Protein AF-A0A8R7P9P9-F1 (afdb_monomer_lite)

pLDDT: mean 84.46, std 11.77, range [51.5, 97.19]

InterPro domains:
  IPR021109 Aspartic peptidase domain superfamily [G3DSA:2.40.70.10] (14-114)
  IPR021109 Aspartic peptidase domain superfamily [SSF50630] (33-112)
  IPR032861 Xylanase inhibitor, N-terminal [PF14543] (38-113)
  IPR033121 Peptidase family A1 domain [PS51767] (38-114)
  IPR051708 Plant Aspartic Proteinase A1 [PTHR47967] (12-114)

Radius of gyration: 16.09 Å; chains: 1; bounding box: 34×37×38 Å

Organism: Triticum urartu (NCBI:txid4572)

Secondary structure (DSSP, 8-state):
-HHHHHHHHHHHGGGS-TTPPP----EEE---TT---EEEEEEESSSS-EEEEEE--TT-S-----EES-SS----SSPPEESTT-TT--PPBTTSHHHHTSSS-EEETTEEE-

Foldseek 3Di:
DVVLLVVLCVVCVVVPDPPDDDDDWDWDAPPDPPDRWIKTWDFDADDDTFIDIDTDDSPDDDDDFAEPPDDDDDDDPGDHHDQVPGPPDDFAFCVHPVLVVDPPWDADPRGIDD

Structure (mmCIF, N/CA/C/O backbone):
data_AF-A0A8R7P9P9-F1
#
_entry.id   AF-A0A8R7P9P9-F1
#
loop_
_atom_site.group_PDB
_atom_site.id
_atom_site.type_symbol
_atom_site.label_atom_id
_atom_site.label_alt_id
_atom_site.label_comp_id
_atom_site.label_asym_id
_atom_site.label_entity_id
_atom_site.label_seq_id
_atom_site.pdbx_PDB_ins_code
_atom_site.Cartn_x
_atom_site.Cartn_y
_atom_site.Cartn_z
_atom_site.occupancy
_atom_site.B_iso_or_equiv
_atom_site.auth_seq_id
_atom_site.auth_comp_id
_atom_site.auth_asym_id
_atom_site.auth_atom_id
_atom_site.pdbx_PDB_model_num
ATOM 1 N N . MET A 1 1 ? 14.346 1.783 -19.628 1.00 60.81 1 MET A N 1
ATOM 2 C CA . MET A 1 1 ? 13.112 2.281 -18.980 1.00 60.81 1 MET A CA 1
ATOM 3 C C . MET A 1 1 ? 11.925 2.232 -19.938 1.00 60.81 1 MET A C 1
ATOM 5 O O . MET A 1 1 ? 11.135 1.311 -19.809 1.00 60.81 1 MET A O 1
ATOM 9 N N . LEU A 1 2 ? 11.854 3.091 -20.966 1.00 71.12 2 LEU A N 1
ATOM 10 C CA . LEU A 1 2 ? 10.678 3.225 -21.849 1.00 71.12 2 LEU A CA 1
ATOM 11 C C . LEU A 1 2 ? 10.152 1.915 -22.474 1.00 71.12 2 LEU A C 1
ATOM 13 O O . LEU A 1 2 ? 8.950 1.671 -22.455 1.00 71.12 2 LEU A O 1
ATOM 17 N N . VAL A 1 3 ? 11.031 1.060 -23.008 1.00 70.56 3 VAL A N 1
ATOM 18 C CA . VAL A 1 3 ? 10.620 -0.211 -23.643 1.00 70.56 3 VAL A CA 1
ATOM 19 C C . VAL A 1 3 ? 9.987 -1.171 -22.628 1.00 70.56 3 VAL A C 1
ATOM 21 O O . VAL A 1 3 ? 8.942 -1.751 -22.909 1.00 70.56 3 VAL A O 1
ATOM 24 N N . ARG A 1 4 ? 10.567 -1.280 -21.423 1.00 69.56 4 ARG A N 1
ATOM 25 C CA . ARG A 1 4 ? 10.024 -2.112 -20.334 1.00 69.56 4 ARG A CA 1
ATOM 26 C C . ARG A 1 4 ? 8.682 -1.570 -19.843 1.00 69.56 4 ARG A C 1
ATOM 28 O O . ARG A 1 4 ? 7.747 -2.345 -19.690 1.00 69.56 4 ARG A O 1
ATOM 35 N N . SER A 1 5 ? 8.561 -0.250 -19.684 1.00 71.81 5 SER A N 1
ATOM 36 C CA . SER A 1 5 ? 7.302 0.398 -19.296 1.00 71.81 5 SER A CA 1
ATOM 37 C C . SER A 1 5 ? 6.195 0.173 -20.331 1.00 71.81 5 SER A C 1
ATOM 39 O O . SER A 1 5 ? 5.064 -0.115 -19.957 1.00 71.81 5 SER A O 1
ATOM 41 N N . ARG A 1 6 ? 6.515 0.238 -21.632 1.00 76.06 6 ARG A N 1
ATOM 42 C CA . ARG A 1 6 ? 5.555 -0.047 -22.713 1.00 76.06 6 ARG A CA 1
ATOM 43 C C . ARG A 1 6 ? 5.115 -1.508 -22.734 1.00 76.06 6 ARG A C 1
ATOM 45 O O . ARG A 1 6 ? 3.920 -1.761 -22.825 1.00 76.06 6 ARG A O 1
ATOM 52 N N . ALA A 1 7 ? 6.055 -2.447 -22.625 1.00 72.56 7 ALA A N 1
ATOM 53 C CA . ALA A 1 7 ? 5.738 -3.874 -22.576 1.00 72.56 7 ALA A CA 1
ATOM 54 C C . ALA A 1 7 ? 4.853 -4.211 -21.363 1.00 72.56 7 ALA A C 1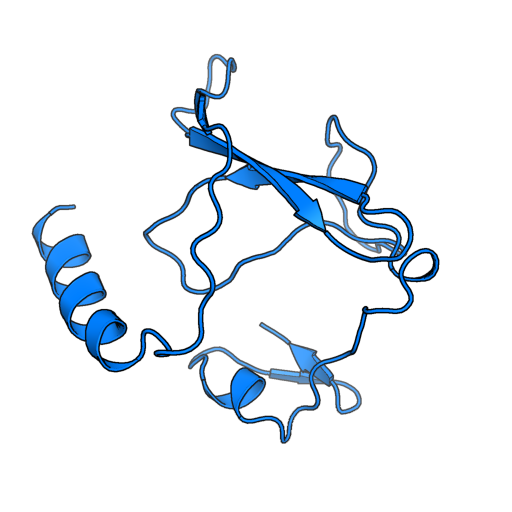
ATOM 56 O O . ALA A 1 7 ? 3.861 -4.921 -21.497 1.00 72.56 7 ALA A O 1
ATOM 57 N N . ARG A 1 8 ? 5.157 -3.627 -20.196 1.00 72.00 8 ARG A N 1
ATOM 58 C CA . ARG A 1 8 ? 4.357 -3.786 -18.977 1.00 72.00 8 ARG A CA 1
ATOM 59 C C . ARG A 1 8 ? 2.951 -3.205 -19.127 1.00 72.00 8 ARG A C 1
ATOM 61 O O . ARG A 1 8 ? 1.983 -3.886 -18.810 1.00 72.00 8 ARG A O 1
ATOM 68 N N . ALA A 1 9 ? 2.827 -1.986 -19.652 1.00 75.19 9 ALA A N 1
ATOM 69 C CA . ALA A 1 9 ? 1.527 -1.362 -19.893 1.00 75.19 9 ALA A CA 1
ATOM 70 C C . ALA A 1 9 ? 0.674 -2.186 -20.870 1.00 75.19 9 ALA A C 1
ATOM 72 O O . ALA A 1 9 ? -0.485 -2.458 -20.583 1.00 75.19 9 ALA A O 1
ATOM 73 N N . ALA A 1 10 ? 1.258 -2.656 -21.978 1.00 75.06 10 ALA A N 1
ATOM 74 C CA . ALA A 1 10 ? 0.559 -3.500 -22.946 1.00 75.06 10 ALA A CA 1
ATOM 75 C C . ALA A 1 10 ? 0.066 -4.822 -22.331 1.00 75.06 10 ALA A C 1
ATOM 77 O O . ALA A 1 10 ? -1.026 -5.272 -22.665 1.00 75.06 10 ALA A O 1
ATOM 78 N N . ASN A 1 11 ? 0.834 -5.407 -21.406 1.00 71.44 11 ASN A N 1
ATOM 79 C CA . ASN A 1 11 ? 0.435 -6.617 -20.690 1.00 71.44 11 ASN A CA 1
ATOM 80 C C . ASN A 1 11 ? -0.668 -6.369 -19.654 1.00 71.44 11 ASN A C 1
ATOM 82 O O . ASN A 1 11 ? -1.508 -7.240 -19.478 1.00 71.44 11 ASN A O 1
ATOM 86 N N . LEU A 1 12 ? -0.678 -5.219 -18.970 1.00 69.06 12 LEU A N 1
ATOM 87 C CA . LEU A 1 12 ? -1.623 -4.931 -17.881 1.00 69.06 12 LEU A CA 1
ATOM 88 C C . LEU A 1 12 ? -2.925 -4.263 -18.342 1.00 69.06 12 LEU A C 1
ATOM 90 O O . LEU A 1 12 ? -3.960 -4.459 -17.711 1.00 69.06 12 LEU A O 1
ATOM 94 N N . CYS A 1 13 ? -2.911 -3.496 -19.437 1.00 70.06 13 CYS A N 1
ATOM 95 C CA . CYS A 1 13 ? -4.102 -2.820 -19.966 1.00 70.06 13 CYS A CA 1
ATOM 96 C C . CYS A 1 13 ? -5.312 -3.753 -20.190 1.00 70.06 13 CYS A C 1
ATOM 98 O O . CYS A 1 13 ? -6.414 -3.348 -19.826 1.00 70.06 13 CYS A O 1
ATOM 100 N N . PRO A 1 14 ? -5.156 -4.987 -20.715 1.00 65.19 14 PRO A N 1
ATOM 101 C CA . PRO A 1 14 ? -6.272 -5.922 -20.877 1.00 65.19 14 PRO A CA 1
ATOM 102 C C . PRO A 1 14 ? -6.893 -6.399 -19.555 1.00 65.19 14 PRO A C 1
ATOM 104 O O . PRO A 1 14 ? -8.047 -6.816 -19.547 1.00 65.19 14 PRO A O 1
ATOM 107 N N . TYR A 1 15 ? -6.140 -6.342 -18.450 1.00 60.25 15 TYR A N 1
ATOM 108 C CA . TYR A 1 15 ? -6.562 -6.800 -1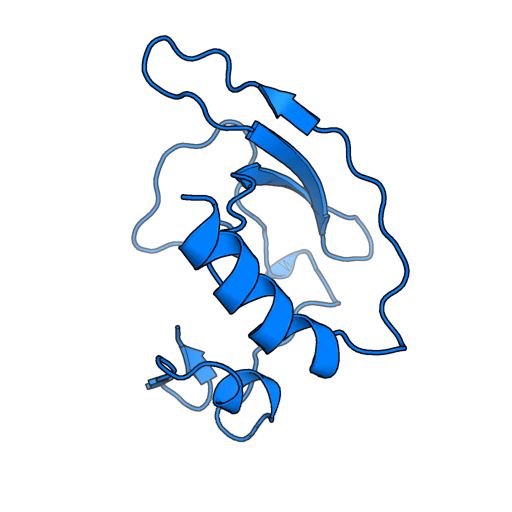7.119 1.00 60.25 15 TYR A CA 1
ATOM 109 C C . TYR A 1 15 ? -6.967 -5.653 -16.187 1.00 60.25 15 TYR A C 1
ATOM 111 O O . TYR A 1 15 ? -7.322 -5.892 -15.032 1.00 60.25 15 TYR A O 1
ATOM 119 N N . SER A 1 16 ? -6.932 -4.404 -16.663 1.00 61.78 16 SER A N 1
ATOM 120 C CA . SER A 1 16 ? -7.448 -3.265 -15.908 1.00 61.78 16 SER A CA 1
ATOM 121 C C . SER A 1 16 ? -8.962 -3.427 -15.762 1.00 61.78 16 SER A C 1
ATOM 123 O O . SER A 1 16 ? -9.717 -3.280 -16.722 1.00 61.78 16 SER A O 1
ATOM 125 N N . GLY A 1 17 ? -9.402 -3.824 -14.566 1.00 55.91 17 GLY A N 1
ATOM 126 C CA . GLY A 1 17 ? -10.801 -4.128 -14.293 1.00 55.91 17 GLY A CA 1
ATOM 127 C C . GLY A 1 17 ? -11.709 -2.939 -14.606 1.00 55.91 17 GLY A C 1
ATOM 128 O O . GLY A 1 17 ? -11.516 -1.840 -14.092 1.00 55.91 17 GLY A O 1
ATOM 129 N N . THR A 1 18 ? -12.761 -3.183 -15.387 1.00 51.50 18 THR A N 1
ATOM 130 C CA . THR A 1 18 ? -13.769 -2.194 -15.818 1.00 51.50 18 THR A CA 1
ATOM 131 C C . THR A 1 18 ? -14.601 -1.590 -14.675 1.00 51.50 18 THR A C 1
ATOM 133 O O . THR A 1 18 ? -15.471 -0.765 -14.928 1.00 51.50 18 THR A O 1
ATOM 136 N N . ASN A 1 19 ? -14.349 -1.999 -13.426 1.00 54.16 19 ASN A N 1
ATOM 137 C CA . ASN A 1 19 ? -15.079 -1.592 -12.222 1.00 54.16 19 ASN A CA 1
ATOM 138 C C . ASN A 1 19 ? -14.229 -0.769 -11.238 1.00 54.16 19 ASN A C 1
ATOM 140 O O . ASN A 1 19 ? -14.684 -0.488 -10.130 1.00 54.16 19 ASN A O 1
ATOM 144 N N . ALA A 1 20 ? -12.995 -0.397 -11.595 1.00 58.69 20 ALA A N 1
ATOM 145 C CA . ALA A 1 20 ? -12.190 0.467 -10.740 1.00 58.69 20 ALA A CA 1
ATOM 146 C C . ALA A 1 20 ? -12.774 1.888 -10.744 1.00 58.69 20 ALA A C 1
ATOM 148 O O . ALA A 1 20 ? -12.844 2.539 -11.788 1.00 58.69 20 ALA A O 1
ATOM 149 N N . HIS A 1 21 ? -13.193 2.380 -9.577 1.00 67.62 21 HIS A N 1
ATOM 150 C CA . HIS A 1 21 ? -13.524 3.792 -9.441 1.00 67.62 21 HIS A CA 1
ATOM 151 C C . HIS A 1 21 ? -12.213 4.591 -9.469 1.00 67.62 21 HIS A C 1
ATOM 153 O O . HIS A 1 21 ? -11.303 4.266 -8.700 1.00 67.62 21 HIS A O 1
ATOM 159 N N . PRO A 1 22 ? -12.067 5.593 -10.351 1.00 69.56 22 PRO A N 1
ATOM 160 C CA . PRO A 1 22 ? -10.861 6.404 -10.383 1.00 69.56 22 PRO A CA 1
ATOM 161 C C . PRO A 1 22 ? -10.694 7.119 -9.039 1.00 69.56 22 PRO A C 1
ATOM 163 O O . PRO A 1 22 ? -11.582 7.843 -8.591 1.00 69.56 22 PRO A O 1
ATOM 166 N N . THR A 1 23 ? -9.541 6.917 -8.407 1.00 74.88 23 THR A N 1
ATOM 167 C CA . THR A 1 23 ? -9.170 7.588 -7.159 1.00 74.88 23 THR A CA 1
ATOM 168 C C . THR A 1 23 ? -8.103 8.627 -7.462 1.00 74.88 23 THR A C 1
ATOM 170 O O . THR A 1 23 ? -7.058 8.304 -8.026 1.00 74.88 23 THR A O 1
ATOM 173 N N . THR A 1 24 ? -8.348 9.871 -7.061 1.00 83.31 24 THR A N 1
ATOM 174 C CA . THR A 1 24 ? -7.339 10.934 -7.105 1.00 83.31 24 THR A CA 1
ATOM 175 C C . THR A 1 24 ? -6.629 10.991 -5.763 1.00 83.31 24 THR A C 1
ATOM 177 O O . THR A 1 24 ? -7.278 11.088 -4.723 1.00 83.31 24 THR A O 1
ATOM 180 N N . ALA A 1 25 ? -5.300 10.972 -5.785 1.00 85.25 25 ALA A N 1
ATOM 181 C CA . ALA A 1 25 ? -4.479 11.093 -4.592 1.00 85.25 25 ALA A CA 1
ATOM 182 C C . ALA A 1 25 ? -3.357 12.121 -4.822 1.00 85.25 25 ALA A C 1
ATOM 184 O O . ALA A 1 25 ? -2.775 12.143 -5.911 1.00 85.25 25 ALA A O 1
ATOM 185 N N . PRO A 1 26 ? -3.046 12.985 -3.837 1.00 88.81 26 PRO A N 1
ATOM 186 C CA . PRO A 1 26 ? -1.918 13.902 -3.934 1.00 88.81 26 PRO A CA 1
ATOM 187 C C . PRO A 1 26 ? -0.599 13.144 -4.094 1.00 88.81 26 PRO A C 1
ATOM 189 O O . PRO A 1 26 ? -0.351 12.166 -3.384 1.00 88.81 26 PRO A O 1
ATOM 192 N N . VAL A 1 27 ? 0.254 13.638 -4.993 1.00 87.81 27 VAL A N 1
ATOM 193 C CA . VAL A 1 27 ? 1.604 13.115 -5.217 1.00 87.81 27 VAL A CA 1
ATOM 194 C C . VAL A 1 27 ? 2.626 14.162 -4.785 1.00 87.81 27 VAL A C 1
ATOM 196 O O . VAL A 1 27 ? 2.586 15.302 -5.247 1.00 87.81 27 VAL A O 1
ATOM 199 N N . GLY A 1 28 ? 3.542 13.771 -3.904 1.00 86.38 28 GLY A N 1
ATOM 200 C CA . GLY A 1 28 ? 4.674 14.582 -3.460 1.00 86.38 28 GLY A CA 1
ATOM 201 C C . GLY A 1 28 ? 6.000 13.950 -3.871 1.00 86.38 28 GLY A C 1
ATOM 202 O O . GLY A 1 28 ? 6.090 12.739 -4.037 1.00 86.38 28 GLY A O 1
ATOM 203 N N . ARG A 1 29 ? 7.054 14.752 -4.027 1.00 84.81 29 ARG A N 1
ATOM 204 C CA . ARG A 1 29 ? 8.419 14.216 -4.126 1.00 84.81 29 ARG A CA 1
ATOM 205 C C . ARG A 1 29 ? 8.945 13.955 -2.715 1.00 84.81 29 ARG A C 1
ATOM 207 O O . ARG A 1 29 ? 8.753 14.794 -1.837 1.00 84.81 29 ARG A O 1
ATOM 214 N N . ALA A 1 30 ? 9.604 12.821 -2.493 1.00 81.81 30 ALA A N 1
ATOM 215 C CA . ALA A 1 30 ? 10.287 12.568 -1.230 1.00 81.81 30 ALA A CA 1
ATOM 216 C C . ALA A 1 30 ? 11.390 13.623 -1.013 1.00 81.81 30 ALA A C 1
ATOM 218 O O . ALA A 1 30 ? 12.268 13.801 -1.855 1.00 81.81 30 ALA A O 1
ATOM 219 N N . ASN A 1 31 ? 11.343 14.330 0.118 1.00 70.56 31 ASN A N 1
ATOM 220 C CA . ASN A 1 31 ? 12.308 15.377 0.477 1.00 70.56 31 ASN A CA 1
ATOM 221 C C . ASN A 1 31 ? 13.509 14.793 1.238 1.00 70.56 31 ASN A C 1
ATOM 223 O O . ASN A 1 31 ? 13.858 15.281 2.310 1.00 70.56 31 ASN A O 1
ATOM 227 N N . THR A 1 32 ? 14.102 13.713 0.729 1.00 65.19 32 THR A N 1
ATOM 228 C CA . THR A 1 32 ? 15.317 13.136 1.322 1.00 65.19 32 THR A CA 1
ATOM 229 C C . THR A 1 32 ? 16.472 13.265 0.342 1.00 65.19 32 THR A C 1
ATOM 231 O O . THR A 1 32 ? 16.279 13.100 -0.861 1.00 65.19 32 THR A O 1
ATOM 234 N N . ASP A 1 33 ? 17.676 13.530 0.849 1.00 57.03 33 ASP A N 1
ATOM 235 C CA . ASP A 1 33 ? 18.884 13.739 0.032 1.00 57.03 33 ASP A CA 1
ATOM 236 C C . ASP A 1 33 ? 19.307 12.495 -0.779 1.00 57.03 33 ASP A C 1
ATOM 238 O O . ASP A 1 33 ? 20.258 12.549 -1.557 1.00 57.03 33 ASP A O 1
ATOM 242 N N . VAL A 1 34 ? 18.603 11.367 -0.619 1.00 59.97 34 VAL A N 1
ATOM 243 C CA . VAL A 1 34 ? 19.022 10.043 -1.097 1.00 59.97 34 VAL A CA 1
ATOM 244 C C . VAL A 1 34 ? 17.989 9.370 -2.016 1.00 59.97 34 VAL A C 1
ATOM 246 O O . VAL A 1 34 ? 18.354 8.452 -2.748 1.00 59.97 34 VAL A O 1
ATOM 249 N N . THR A 1 35 ? 16.722 9.815 -2.051 1.00 65.75 35 THR A N 1
ATOM 250 C CA . THR A 1 35 ? 15.675 9.168 -2.869 1.00 65.75 35 THR A CA 1
ATOM 251 C C . THR A 1 35 ? 15.034 10.121 -3.880 1.00 65.75 35 THR A C 1
ATOM 253 O O . THR A 1 35 ? 14.685 11.260 -3.584 1.00 65.75 35 THR A O 1
ATOM 256 N N . SER A 1 36 ? 14.866 9.649 -5.120 1.00 74.25 36 SER A N 1
ATOM 257 C CA . SER A 1 36 ? 14.089 10.335 -6.169 1.00 74.25 36 SER A CA 1
ATOM 258 C C . SER A 1 36 ? 12.724 9.676 -6.350 1.00 74.25 36 SER A C 1
ATOM 260 O O . SER A 1 36 ? 12.287 9.421 -7.470 1.00 74.25 36 SER A O 1
ATOM 262 N N . GLU A 1 37 ? 12.069 9.365 -5.234 1.00 86.81 37 GLU A N 1
ATOM 263 C CA . GLU A 1 37 ? 10.769 8.705 -5.228 1.00 86.81 37 GLU A CA 1
ATOM 264 C C . GLU A 1 37 ? 9.627 9.720 -5.213 1.00 86.81 37 GLU A C 1
ATOM 266 O O . GLU A 1 37 ? 9.709 10.799 -4.614 1.00 86.81 37 GLU A O 1
ATOM 271 N N . TYR A 1 38 ? 8.541 9.344 -5.880 1.00 90.00 38 TYR A N 1
ATOM 272 C CA . TYR A 1 38 ? 7.259 10.015 -5.755 1.00 90.00 38 TYR A CA 1
ATOM 273 C C . TYR A 1 38 ? 6.437 9.267 -4.719 1.00 90.00 38 TYR A C 1
ATOM 275 O O . TYR A 1 38 ? 6.307 8.049 -4.791 1.00 90.00 38 TYR A O 1
ATOM 283 N N . LEU A 1 39 ? 5.890 9.998 -3.761 1.00 91.44 39 LEU A N 1
ATOM 284 C CA . LEU A 1 39 ? 5.049 9.475 -2.703 1.00 91.44 39 LEU A CA 1
ATOM 285 C C . LEU A 1 39 ? 3.596 9.819 -2.999 1.00 91.44 39 LEU A C 1
ATOM 287 O O . LEU A 1 39 ? 3.294 10.937 -3.417 1.00 91.44 39 LEU A O 1
ATOM 291 N N . ILE A 1 40 ? 2.701 8.871 -2.755 1.00 92.88 40 ILE A N 1
ATOM 292 C CA . ILE A 1 40 ? 1.256 9.058 -2.861 1.00 92.88 40 ILE A CA 1
ATOM 293 C C . ILE A 1 40 ? 0.653 8.974 -1.465 1.00 92.88 40 ILE A C 1
ATOM 295 O O . ILE A 1 40 ? 0.979 8.070 -0.693 1.00 92.88 40 ILE A O 1
ATOM 299 N N . HIS A 1 41 ? -0.251 9.901 -1.163 1.00 91.88 41 HIS A N 1
ATOM 300 C CA . HIS A 1 41 ? -0.959 9.953 0.112 1.00 91.88 41 HIS A CA 1
ATOM 301 C C . HIS A 1 41 ? -2.418 9.545 -0.068 1.00 91.88 41 HIS A C 1
ATOM 303 O O . HIS A 1 41 ? -3.156 10.159 -0.837 1.00 91.88 41 HIS A O 1
ATOM 309 N N . LEU A 1 42 ? -2.838 8.514 0.656 1.00 92.69 42 LEU A N 1
ATOM 310 C CA . LEU A 1 42 ? -4.192 7.963 0.613 1.00 92.69 42 LEU A CA 1
ATOM 311 C C . LEU A 1 42 ? -4.634 7.533 2.013 1.00 92.69 42 LEU A C 1
ATOM 313 O O . LEU A 1 42 ? -3.837 7.511 2.948 1.00 92.69 42 LEU A O 1
ATOM 317 N N . SER A 1 43 ? -5.912 7.190 2.152 1.00 94.19 43 SER A N 1
ATOM 318 C CA . SER A 1 43 ? -6.459 6.633 3.387 1.00 94.19 43 SER A CA 1
ATOM 319 C C . SER A 1 43 ? -7.167 5.317 3.093 1.00 94.19 43 SER A C 1
ATOM 321 O O . SER A 1 43 ? -7.933 5.232 2.135 1.00 94.19 43 SER A O 1
ATOM 323 N N . ILE A 1 44 ? -6.923 4.301 3.919 1.00 95.06 44 ILE A N 1
ATOM 324 C CA . ILE A 1 44 ? -7.472 2.949 3.748 1.00 95.06 44 ILE A CA 1
ATOM 325 C C . ILE A 1 44 ? -8.231 2.491 4.999 1.00 95.06 44 ILE A C 1
ATOM 327 O O . ILE A 1 44 ? -7.966 2.949 6.110 1.00 95.06 44 ILE A O 1
ATOM 331 N N . GLY 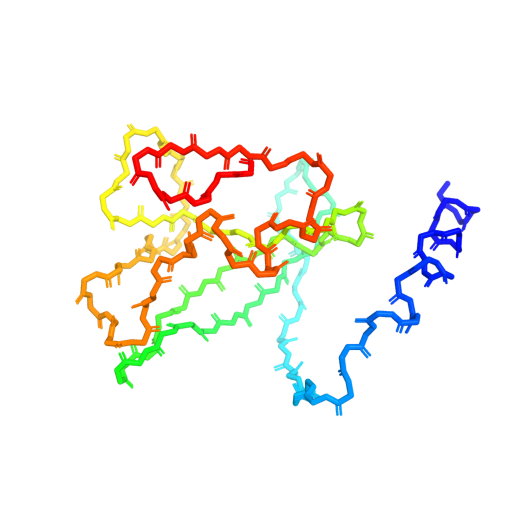A 1 45 ? -9.184 1.577 4.814 1.00 95.25 45 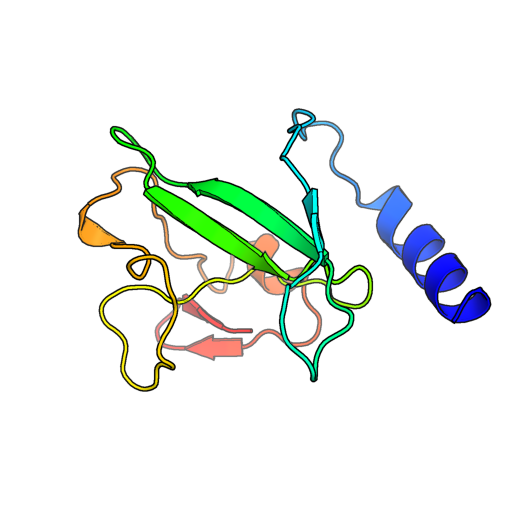GLY A N 1
ATOM 332 C CA . GLY A 1 45 ? -10.018 1.030 5.886 1.00 95.25 45 GLY A CA 1
ATOM 333 C C . GLY A 1 45 ? -11.275 1.848 6.209 1.00 95.25 45 GLY A C 1
ATOM 334 O O . GLY A 1 45 ? -11.469 2.962 5.725 1.00 95.25 45 GLY A O 1
ATOM 335 N N . ALA A 1 46 ? -12.150 1.261 7.027 1.00 96.31 46 ALA A N 1
ATOM 336 C CA . ALA A 1 46 ? -13.440 1.822 7.443 1.00 96.31 46 ALA A CA 1
ATOM 337 C C . ALA A 1 46 ? -13.821 1.293 8.844 1.00 96.31 46 ALA A C 1
ATOM 339 O O . ALA A 1 46 ? -13.369 0.208 9.207 1.00 96.31 46 ALA A O 1
ATOM 340 N N . PRO A 1 47 ? -14.648 1.994 9.647 1.00 95.31 47 PRO A N 1
ATOM 341 C CA . PRO A 1 47 ? -15.390 3.216 9.317 1.00 95.31 47 PRO A CA 1
ATOM 342 C C . PRO A 1 47 ? -14.535 4.487 9.338 1.00 95.31 47 PRO A C 1
ATOM 344 O O . PRO A 1 47 ? -14.840 5.436 8.622 1.00 95.31 47 PRO A O 1
ATOM 347 N N . ARG A 1 48 ? -13.449 4.510 10.119 1.00 95.69 48 ARG A N 1
ATOM 348 C CA . ARG A 1 48 ? -12.475 5.602 10.101 1.00 95.69 48 ARG A CA 1
ATOM 349 C C . ARG A 1 48 ? -11.279 5.174 9.263 1.00 95.69 48 ARG A C 1
ATOM 351 O O . ARG A 1 48 ? -10.524 4.296 9.668 1.00 95.69 48 ARG A O 1
ATOM 358 N N . SER A 1 49 ? -11.112 5.806 8.109 1.00 95.88 49 SER A N 1
ATOM 359 C CA . SER A 1 49 ? -9.963 5.558 7.2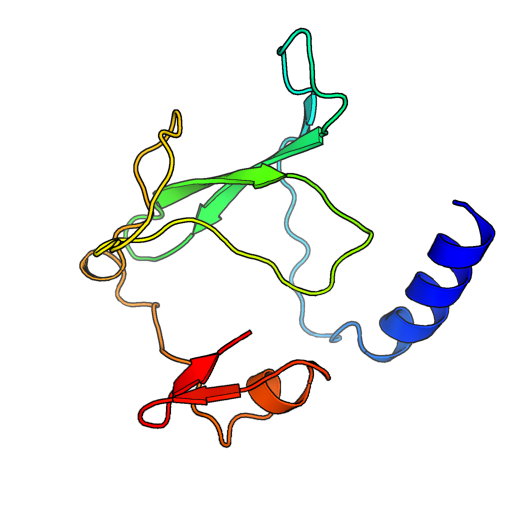45 1.00 95.88 49 SER A CA 1
ATOM 360 C C . SER A 1 49 ? -8.665 6.015 7.916 1.00 95.88 49 SER A C 1
ATOM 362 O O . SER A 1 49 ? -8.632 7.083 8.537 1.00 95.88 49 SER A O 1
ATOM 364 N N . GLN A 1 50 ? -7.600 5.237 7.760 1.00 97.06 50 GLN A N 1
ATOM 365 C CA . GLN A 1 50 ? -6.276 5.501 8.319 1.00 97.06 50 GLN A CA 1
ATOM 366 C C . GLN A 1 50 ? -5.331 5.989 7.211 1.00 97.06 50 GLN A C 1
ATOM 368 O O . GLN A 1 50 ? -5.325 5.384 6.136 1.00 97.06 50 GLN A O 1
ATOM 373 N N . PRO A 1 51 ? -4.555 7.066 7.430 1.00 95.94 51 PRO A N 1
ATOM 374 C CA . PRO A 1 51 ? -3.668 7.617 6.413 1.00 95.94 51 PRO A CA 1
ATOM 375 C C . PRO A 1 51 ? -2.455 6.710 6.186 1.00 95.94 51 PRO A C 1
ATOM 377 O O . PRO A 1 51 ? -1.845 6.228 7.139 1.00 95.94 51 PRO A O 1
ATOM 380 N N . VAL A 1 52 ? -2.070 6.537 4.925 1.00 95.12 52 VAL A N 1
ATOM 381 C CA . VAL A 1 52 ? -0.867 5.815 4.505 1.00 95.12 52 VAL A CA 1
ATOM 382 C C . VAL A 1 52 ? -0.118 6.614 3.440 1.00 95.12 52 VAL A C 1
ATOM 384 O O . VAL A 1 52 ? -0.712 7.361 2.657 1.00 95.12 52 VAL A O 1
ATOM 387 N N . THR A 1 53 ? 1.202 6.448 3.418 1.00 93.12 53 THR A N 1
ATOM 388 C CA . THR A 1 53 ? 2.088 7.035 2.408 1.00 93.12 53 THR A CA 1
ATOM 389 C C . THR A 1 53 ? 2.794 5.901 1.690 1.00 93.12 53 THR A C 1
ATOM 391 O O . THR A 1 53 ? 3.457 5.095 2.339 1.00 93.12 53 THR A O 1
ATOM 394 N N . LEU A 1 54 ? 2.652 5.846 0.369 1.00 92.62 54 LEU A N 1
ATOM 395 C CA . LEU A 1 54 ? 3.210 4.790 -0.474 1.00 92.62 54 LEU A CA 1
ATOM 396 C C . LEU A 1 54 ? 4.196 5.375 -1.480 1.00 92.62 54 LEU A C 1
ATOM 398 O O . LEU A 1 54 ? 3.975 6.479 -1.976 1.00 92.62 54 LEU A O 1
ATOM 402 N N . ALA A 1 55 ? 5.237 4.626 -1.835 1.00 91.81 55 ALA A N 1
ATOM 403 C CA . ALA A 1 55 ? 6.045 4.941 -3.007 1.00 91.81 55 ALA A CA 1
ATOM 404 C C . ALA A 1 55 ? 5.263 4.600 -4.287 1.00 91.81 55 ALA A C 1
ATOM 406 O O . ALA A 1 55 ? 4.681 3.522 -4.409 1.00 91.81 55 ALA A O 1
ATOM 407 N N . LEU A 1 56 ? 5.239 5.521 -5.251 1.00 90.62 56 LEU A N 1
ATOM 408 C CA . LEU A 1 56 ? 4.663 5.292 -6.571 1.00 90.62 56 LEU A CA 1
ATOM 409 C C . LEU A 1 56 ? 5.646 4.482 -7.418 1.00 90.62 56 LEU A C 1
ATOM 411 O O . LEU A 1 56 ? 6.531 5.040 -8.070 1.00 90.62 56 LEU A O 1
ATOM 415 N N . ASP A 1 57 ? 5.446 3.171 -7.445 1.00 88.38 57 ASP A N 1
ATOM 416 C CA . ASP A 1 57 ? 6.232 2.255 -8.260 1.00 88.38 57 ASP A CA 1
ATOM 417 C C . ASP A 1 57 ? 5.397 1.679 -9.411 1.00 88.38 57 ASP A C 1
ATOM 419 O O . ASP A 1 57 ? 4.579 0.779 -9.255 1.00 88.38 57 ASP A O 1
ATOM 423 N N . THR A 1 58 ? 5.618 2.202 -10.618 1.00 85.00 58 THR A N 1
ATOM 424 C CA . THR A 1 58 ? 4.989 1.665 -11.840 1.00 85.00 58 THR A CA 1
ATOM 425 C C . THR A 1 58 ? 5.709 0.428 -12.389 1.00 85.00 58 THR A C 1
ATOM 427 O O . THR A 1 58 ? 5.342 -0.069 -13.457 1.00 85.00 58 THR A O 1
ATOM 430 N N . GLY A 1 59 ? 6.750 -0.056 -11.710 1.00 82.56 59 GLY A N 1
ATOM 431 C CA . GLY A 1 59 ? 7.512 -1.254 -12.043 1.00 82.56 59 GLY A CA 1
ATOM 432 C C . GLY A 1 59 ? 7.003 -2.532 -11.374 1.00 82.56 59 GLY A C 1
ATOM 433 O O . GLY A 1 59 ? 7.257 -3.601 -11.926 1.00 82.56 59 GLY A O 1
ATOM 434 N N . SER A 1 60 ? 6.247 -2.429 -10.276 1.00 81.12 60 SER A N 1
ATOM 435 C CA . SER A 1 60 ? 5.720 -3.560 -9.497 1.00 81.12 60 SER A CA 1
ATOM 436 C C . SER A 1 60 ? 4.196 -3.689 -9.565 1.00 81.12 60 SER A C 1
ATOM 438 O O . SER A 1 60 ? 3.465 -2.786 -9.985 1.00 81.12 60 SER A O 1
ATOM 440 N N . ASP A 1 61 ? 3.717 -4.893 -9.282 1.00 77.44 61 ASP A N 1
ATOM 441 C CA . ASP A 1 61 ? 2.335 -5.386 -9.336 1.00 77.44 61 ASP A CA 1
ATOM 442 C C . ASP A 1 61 ? 1.720 -5.623 -7.949 1.00 77.44 61 ASP A C 1
ATOM 444 O O . ASP A 1 61 ? 0.569 -6.046 -7.849 1.00 77.44 61 ASP A O 1
ATOM 448 N N . VAL A 1 62 ? 2.440 -5.257 -6.887 1.00 83.38 62 VAL A N 1
ATOM 449 C CA . VAL A 1 62 ? 1.968 -5.320 -5.502 1.00 83.38 62 VAL A CA 1
ATOM 450 C C . VAL A 1 62 ? 1.811 -3.911 -4.936 1.00 83.38 62 VAL A C 1
ATOM 452 O O . VAL A 1 62 ? 2.704 -3.073 -5.036 1.00 83.38 62 VAL A O 1
ATOM 455 N N . VAL A 1 63 ? 0.677 -3.663 -4.280 1.00 88.62 63 VAL A N 1
ATOM 456 C CA . VAL A 1 63 ? 0.457 -2.483 -3.435 1.00 88.62 63 VAL A CA 1
ATOM 457 C C . VAL A 1 63 ? 0.494 -2.942 -1.983 1.00 88.62 63 VAL A C 1
ATOM 459 O O . VAL A 1 63 ? -0.313 -3.783 -1.589 1.00 88.62 63 VAL A O 1
ATOM 462 N N . TRP A 1 64 ? 1.408 -2.401 -1.179 1.00 92.44 64 TRP A N 1
ATOM 463 C CA . TRP A 1 64 ? 1.600 -2.839 0.204 1.00 92.44 64 TRP A CA 1
ATOM 464 C C . TRP A 1 64 ? 1.923 -1.672 1.145 1.00 92.44 64 TRP A C 1
ATOM 466 O O . TRP A 1 64 ? 2.428 -0.635 0.726 1.00 92.44 64 TRP A O 1
ATOM 476 N N . THR A 1 65 ? 1.624 -1.851 2.433 1.00 95.00 65 THR A N 1
ATOM 477 C CA . THR A 1 65 ? 2.005 -0.950 3.533 1.00 95.00 65 THR A CA 1
ATOM 478 C C . THR A 1 65 ? 2.295 -1.775 4.784 1.00 95.00 65 THR A C 1
ATOM 480 O O . THR A 1 65 ? 1.759 -2.873 4.935 1.00 95.00 65 THR A O 1
ATOM 483 N N . GLN A 1 66 ? 3.094 -1.245 5.713 1.00 95.06 66 GLN A N 1
ATOM 484 C CA . GLN A 1 66 ? 3.283 -1.865 7.027 1.00 95.06 66 GLN A CA 1
ATOM 485 C C . GLN A 1 66 ? 1.973 -1.835 7.832 1.00 95.06 66 GLN A C 1
ATOM 487 O O . GLN A 1 66 ? 1.275 -0.813 7.854 1.00 95.06 66 GLN A O 1
ATOM 492 N N . CYS A 1 67 ? 1.656 -2.934 8.514 1.00 95.38 67 CYS A N 1
ATOM 493 C CA . CYS A 1 67 ? 0.449 -3.081 9.326 1.00 95.38 67 CYS A CA 1
ATOM 494 C C . CYS A 1 67 ? 0.758 -3.650 10.718 1.00 95.38 67 CYS A C 1
ATOM 496 O O . CYS A 1 67 ? 1.857 -4.148 10.947 1.00 95.38 67 CYS A O 1
ATOM 498 N N . GLU A 1 68 ? -0.188 -3.533 11.650 1.00 94.75 68 GLU A N 1
ATOM 499 C CA . GLU A 1 68 ? -0.100 -4.121 12.992 1.00 94.75 68 GLU A CA 1
ATOM 500 C C . GLU A 1 68 ? -0.928 -5.418 13.106 1.00 94.75 68 GLU A C 1
ATOM 502 O O . GLU A 1 68 ? -2.044 -5.471 12.566 1.00 94.75 68 GLU A O 1
ATOM 507 N N . PRO A 1 69 ? -0.436 -6.433 13.852 1.00 93.88 69 PRO A N 1
ATOM 508 C CA . PRO A 1 69 ? 0.886 -6.495 14.489 1.00 93.88 69 PRO A CA 1
ATOM 509 C C . PRO A 1 69 ? 2.009 -6.744 13.471 1.00 93.88 69 PRO A C 1
ATOM 511 O O . PRO A 1 69 ? 1.835 -7.518 12.532 1.00 93.88 69 PRO A O 1
ATOM 514 N N . CYS A 1 70 ? 3.177 -6.138 13.689 1.00 93.19 70 CYS A N 1
ATOM 515 C CA . CYS A 1 70 ? 4.345 -6.349 12.834 1.00 93.19 70 CYS A CA 1
ATOM 516 C C . CYS A 1 70 ? 5.498 -7.069 13.540 1.00 93.19 70 CYS A C 1
ATOM 518 O O . CYS A 1 70 ? 5.903 -6.665 14.629 1.00 93.19 70 CYS A O 1
ATOM 520 N N . ALA A 1 71 ? 6.061 -8.092 12.889 1.00 90.94 71 ALA A N 1
ATOM 521 C CA . ALA A 1 71 ? 7.253 -8.793 13.371 1.00 90.94 71 ALA A CA 1
ATOM 522 C C . ALA A 1 71 ? 8.552 -8.053 13.003 1.00 90.94 71 ALA A C 1
ATOM 524 O O . ALA A 1 71 ? 9.377 -7.782 13.872 1.00 90.94 71 ALA A O 1
ATOM 525 N N . GLU A 1 72 ? 8.708 -7.688 11.729 1.00 93.31 72 GLU A N 1
ATOM 526 C CA . GLU A 1 72 ? 9.876 -6.978 11.202 1.00 93.31 72 GLU A CA 1
ATOM 527 C C . GLU A 1 72 ? 9.412 -5.730 10.451 1.00 93.31 72 GLU A C 1
ATOM 529 O O . GLU A 1 72 ? 8.869 -5.813 9.351 1.00 93.31 72 GLU A O 1
ATOM 534 N N . CYS A 1 73 ? 9.593 -4.565 11.073 1.00 94.56 73 CYS A N 1
ATOM 535 C CA . CYS A 1 73 ? 9.130 -3.289 10.543 1.00 94.56 73 CYS A CA 1
ATOM 536 C C . CYS A 1 73 ? 10.208 -2.211 10.627 1.00 94.56 73 CYS A C 1
ATOM 538 O O . CYS A 1 73 ? 11.021 -2.179 11.550 1.00 94.56 73 CYS A O 1
ATOM 540 N N . PHE A 1 74 ? 10.147 -1.266 9.696 1.00 92.06 74 PHE A N 1
ATOM 541 C CA . PHE A 1 74 ? 10.936 -0.046 9.699 1.00 92.06 74 PHE A CA 1
ATOM 542 C C . PHE A 1 74 ? 10.151 1.133 10.284 1.00 92.06 74 PHE A C 1
ATOM 544 O O . PHE A 1 74 ? 8.914 1.178 10.285 1.00 92.06 74 PHE A O 1
ATOM 551 N N . THR A 1 75 ? 10.889 2.127 10.771 1.00 90.75 75 THR A N 1
ATOM 552 C CA . THR A 1 75 ? 10.317 3.392 11.235 1.00 90.75 75 THR A CA 1
ATOM 553 C C . THR A 1 75 ? 9.762 4.174 10.053 1.00 90.75 75 THR A C 1
ATOM 555 O O . THR A 1 75 ? 10.477 4.456 9.096 1.00 90.75 75 THR A O 1
ATOM 558 N N . GLN A 1 76 ? 8.501 4.576 10.150 1.00 89.44 76 GLN A N 1
ATOM 559 C CA . GLN A 1 76 ? 7.830 5.406 9.155 1.00 89.44 76 GLN A CA 1
ATOM 560 C C . GLN A 1 76 ? 7.158 6.614 9.828 1.00 89.44 76 GLN A C 1
ATOM 562 O O . GLN A 1 76 ? 6.814 6.526 11.008 1.00 89.44 76 GLN A O 1
ATOM 567 N N . PRO A 1 77 ? 6.959 7.740 9.114 1.00 89.25 77 PRO A N 1
ATOM 568 C CA . PRO A 1 77 ? 6.388 8.955 9.705 1.00 89.25 77 PRO A CA 1
ATOM 569 C C . PRO A 1 77 ? 4.932 8.809 10.159 1.00 89.25 77 PRO A C 1
ATOM 571 O O . PRO A 1 77 ? 4.530 9.403 11.157 1.00 89.25 77 PRO A O 1
ATOM 574 N N . LEU A 1 78 ? 4.131 8.046 9.409 1.00 93.81 78 LEU A N 1
ATOM 575 C CA . LEU A 1 78 ? 2.742 7.757 9.759 1.00 93.81 78 LEU A CA 1
ATOM 576 C C . LEU A 1 78 ? 2.654 6.472 10.589 1.00 93.81 78 LEU A C 1
ATOM 578 O O . LEU A 1 78 ? 3.446 5.555 10.360 1.00 93.81 78 LEU A O 1
ATOM 582 N N . PRO A 1 79 ? 1.671 6.348 11.498 1.00 95.06 79 PRO A N 1
ATOM 583 C CA . PRO A 1 79 ? 1.382 5.079 12.155 1.00 95.06 79 PRO A CA 1
ATOM 584 C C . PRO A 1 79 ? 1.198 3.947 11.139 1.00 95.06 79 PRO A C 1
ATOM 586 O O . PRO A 1 79 ? 0.724 4.165 10.023 1.00 95.06 79 PRO A O 1
ATOM 589 N N . ARG A 1 80 ? 1.587 2.730 11.523 1.00 96.25 80 ARG A N 1
ATOM 590 C CA . ARG A 1 80 ? 1.289 1.531 10.732 1.00 96.25 80 ARG A CA 1
ATOM 591 C C . ARG A 1 80 ? -0.217 1.312 10.675 1.00 96.25 80 ARG A C 1
ATOM 593 O O . ARG A 1 80 ? -0.940 1.724 11.580 1.00 96.25 80 ARG A O 1
ATOM 600 N N . PHE A 1 81 ? -0.677 0.670 9.608 1.00 97.06 81 PHE A N 1
ATOM 601 C CA . PHE A 1 81 ? -2.095 0.391 9.438 1.00 97.06 81 PHE A CA 1
ATOM 602 C C . PHE A 1 81 ? -2.577 -0.606 10.501 1.00 97.06 81 PHE A C 1
ATOM 604 O O . PHE A 1 81 ? -2.141 -1.757 10.523 1.00 97.06 81 PHE A O 1
ATOM 611 N N . ASP A 1 82 ? -3.482 -0.176 11.375 1.00 96.94 82 ASP A N 1
ATOM 612 C CA . ASP A 1 82 ? -4.113 -1.036 12.371 1.00 96.94 82 ASP A CA 1
ATOM 613 C C . ASP A 1 82 ? -5.231 -1.844 11.704 1.00 96.94 82 ASP A C 1
ATOM 615 O O . ASP A 1 82 ? -6.310 -1.326 11.389 1.00 96.94 82 ASP A O 1
ATOM 619 N N . THR A 1 83 ? -4.961 -3.129 11.481 1.00 95.75 83 THR A N 1
ATOM 620 C CA . THR A 1 83 ? -5.915 -4.046 10.852 1.00 95.75 83 THR A CA 1
ATOM 621 C C . THR A 1 83 ? -7.140 -4.307 11.730 1.00 95.75 83 THR A C 1
ATOM 623 O O . THR A 1 83 ? -8.232 -4.497 11.193 1.00 95.75 83 THR A O 1
ATOM 626 N N . ALA A 1 84 ? -6.998 -4.256 13.059 1.00 96.25 84 ALA A N 1
ATOM 627 C CA . ALA A 1 84 ? -8.083 -4.491 14.008 1.00 96.25 84 ALA A CA 1
ATOM 628 C C . ALA A 1 84 ? -9.052 -3.300 14.088 1.00 96.25 84 ALA A C 1
ATOM 630 O O . ALA A 1 84 ? -10.241 -3.483 14.354 1.00 96.25 84 ALA A O 1
ATOM 631 N N . ALA A 1 85 ? -8.576 -2.086 13.799 1.00 96.81 85 ALA A N 1
ATOM 632 C CA . ALA A 1 85 ? -9.401 -0.879 13.754 1.00 96.81 85 ALA A CA 1
ATOM 633 C C . ALA A 1 85 ? -10.239 -0.731 12.466 1.00 96.81 85 ALA A C 1
ATOM 635 O O . ALA A 1 85 ? -11.004 0.231 12.342 1.00 96.81 85 ALA A O 1
ATOM 636 N N . SER A 1 86 ? -10.115 -1.652 11.502 1.00 97.19 86 SER A N 1
ATOM 637 C CA . SER A 1 86 ? -10.843 -1.599 10.231 1.00 97.19 86 SER A CA 1
ATOM 638 C C . SER A 1 86 ? -11.759 -2.806 10.022 1.00 97.19 86 SER A C 1
ATOM 640 O O . SER A 1 86 ? -11.314 -3.940 9.867 1.00 97.19 86 SER A O 1
ATOM 642 N N . ASN A 1 87 ? -13.066 -2.563 9.901 1.00 96.94 87 ASN A N 1
ATOM 643 C CA . ASN A 1 87 ? -14.060 -3.620 9.679 1.00 96.94 87 ASN A CA 1
ATOM 644 C C . ASN A 1 87 ? -14.128 -4.119 8.221 1.00 96.94 87 ASN A C 1
ATOM 646 O O . ASN A 1 87 ? -14.837 -5.089 7.934 1.00 96.94 87 ASN A O 1
ATOM 650 N N . THR A 1 88 ? -13.400 -3.471 7.307 1.00 95.62 88 THR A N 1
ATOM 651 C CA . THR A 1 88 ? -13.323 -3.815 5.876 1.00 95.62 88 THR A CA 1
ATOM 652 C C . THR A 1 88 ? -12.101 -4.660 5.526 1.00 95.62 88 THR A C 1
ATOM 654 O O . THR A 1 88 ? -12.013 -5.147 4.403 1.00 95.62 88 THR A O 1
ATOM 657 N N . VAL A 1 89 ? -11.184 -4.896 6.472 1.00 94.69 89 VAL A N 1
ATOM 658 C CA . VAL A 1 89 ? -10.034 -5.788 6.257 1.00 94.69 89 VAL A CA 1
ATOM 659 C C . VAL A 1 89 ? -10.516 -7.225 6.100 1.00 94.69 89 VAL A C 1
ATOM 661 O O . VAL A 1 89 ? -11.321 -7.720 6.891 1.00 94.69 89 VAL A O 1
ATOM 664 N N . ARG A 1 90 ? -10.021 -7.905 5.067 1.00 91.44 90 ARG A N 1
ATOM 665 C CA . ARG A 1 90 ? -10.255 -9.327 4.809 1.00 91.44 90 ARG A CA 1
ATOM 666 C C . ARG A 1 90 ? -8.946 -9.945 4.337 1.00 91.44 90 ARG A C 1
ATOM 668 O O . ARG A 1 90 ? -8.251 -9.345 3.521 1.00 91.44 90 ARG A O 1
ATOM 675 N N . SER A 1 91 ? -8.613 -11.124 4.855 1.00 91.06 91 SER A N 1
ATOM 676 C CA . SER A 1 91 ? -7.501 -11.906 4.323 1.00 91.06 91 SER A CA 1
ATOM 677 C C . SER A 1 91 ? -7.872 -12.461 2.950 1.00 91.06 91 SER A C 1
ATOM 679 O O . SER A 1 91 ? -9.019 -12.838 2.703 1.00 91.06 91 SER A O 1
ATOM 681 N N . VAL A 1 92 ? -6.888 -12.520 2.057 1.00 91.25 92 VAL A N 1
ATOM 682 C CA . VAL A 1 92 ? -7.044 -13.169 0.755 1.00 91.25 92 VAL A CA 1
ATOM 683 C C . VAL A 1 92 ? -6.763 -14.655 0.942 1.00 91.25 92 VAL A C 1
ATOM 685 O O . VAL A 1 92 ? -5.669 -15.034 1.365 1.00 91.25 92 VAL A O 1
ATOM 688 N N . ALA A 1 93 ? -7.752 -15.501 0.660 1.00 92.88 93 ALA A N 1
ATOM 689 C CA . ALA A 1 93 ? -7.572 -16.946 0.712 1.00 92.88 93 ALA A CA 1
ATOM 690 C C . ALA A 1 93 ? -6.681 -17.422 -0.445 1.00 92.88 93 ALA A C 1
ATOM 692 O O . ALA A 1 93 ? -6.737 -16.880 -1.544 1.00 92.88 93 ALA A O 1
ATOM 693 N N . CYS A 1 94 ? -5.923 -18.498 -0.240 1.00 92.25 94 CYS A N 1
ATOM 694 C CA . CYS A 1 94 ? -5.091 -19.103 -1.294 1.00 92.25 94 CYS A CA 1
ATOM 695 C C . CYS A 1 94 ? -5.896 -19.512 -2.553 1.00 92.25 94 CYS A C 1
ATOM 697 O O . CYS A 1 94 ? -5.394 -19.514 -3.676 1.00 92.25 94 CYS A O 1
ATOM 699 N N . SER A 1 95 ? -7.174 -19.867 -2.388 1.00 91.75 95 SER A N 1
ATOM 700 C CA . SER A 1 95 ? -8.052 -20.227 -3.505 1.00 91.75 95 SER A CA 1
ATOM 701 C C . SER A 1 95 ? -8.564 -19.025 -4.303 1.00 91.75 95 SER A C 1
ATOM 703 O O . SER A 1 95 ? -9.028 -19.236 -5.430 1.00 91.75 95 SER A O 1
ATOM 705 N N . ASP A 1 96 ? -8.480 -17.816 -3.740 1.00 89.81 96 ASP A N 1
ATOM 706 C CA . ASP A 1 96 ? -9.013 -16.581 -4.308 1.00 89.81 96 ASP A CA 1
ATOM 707 C C . ASP A 1 96 ? -8.325 -16.259 -5.649 1.00 89.81 96 ASP A C 1
ATOM 709 O O . ASP A 1 96 ? -7.096 -16.371 -5.751 1.00 89.81 96 ASP A O 1
ATOM 713 N N . PRO A 1 97 ? -9.077 -15.866 -6.695 1.00 87.19 97 PRO A N 1
ATOM 714 C CA . PRO A 1 97 ? -8.499 -15.428 -7.962 1.00 87.19 97 PRO A CA 1
ATOM 715 C C . PRO A 1 97 ? -7.438 -14.331 -7.817 1.00 87.19 97 PRO A C 1
ATOM 717 O O . PRO A 1 97 ? -6.486 -14.326 -8.592 1.00 87.19 97 PRO A O 1
ATOM 720 N N . LEU A 1 98 ? -7.564 -13.445 -6.821 1.00 84.00 98 LEU A N 1
ATOM 721 C CA . LEU A 1 98 ? -6.574 -12.402 -6.544 1.00 84.00 98 LEU A CA 1
ATOM 722 C C . LEU A 1 98 ? -5.213 -12.993 -6.171 1.00 84.00 98 LEU A C 1
ATOM 724 O O . LEU A 1 98 ? -4.198 -12.512 -6.662 1.00 84.00 98 LEU A O 1
ATOM 728 N N . CYS A 1 99 ? -5.189 -14.069 -5.378 1.00 87.56 99 CYS A N 1
ATOM 729 C CA . CYS A 1 99 ? -3.939 -14.724 -4.996 1.00 87.56 99 CYS A CA 1
ATOM 730 C C . CYS A 1 99 ? -3.210 -15.304 -6.212 1.00 87.56 99 CYS A C 1
ATOM 732 O O . CYS A 1 99 ? -2.008 -15.141 -6.382 1.00 87.56 99 CYS A O 1
ATOM 734 N N . LYS A 1 100 ? -3.972 -15.934 -7.109 1.00 84.81 100 LYS A N 1
ATOM 735 C CA . LYS A 1 100 ? -3.443 -16.602 -8.305 1.00 84.81 100 LYS A CA 1
ATOM 736 C C . LYS A 1 100 ? -3.065 -15.637 -9.428 1.00 84.81 100 LYS A C 1
ATOM 738 O O . LYS A 1 100 ? -2.468 -16.070 -10.410 1.00 84.81 100 LYS A O 1
ATOM 743 N N . ALA A 1 101 ? -3.448 -14.364 -9.321 1.00 80.88 101 ALA A N 1
ATOM 744 C CA . ALA A 1 101 ? -3.164 -13.355 -10.335 1.00 80.88 101 ALA A CA 1
ATOM 745 C C . ALA A 1 101 ? -1.681 -12.953 -10.364 1.00 80.88 101 ALA A C 1
ATOM 747 O O . ALA A 1 101 ? -1.190 -12.526 -11.407 1.00 80.88 101 ALA A O 1
ATOM 748 N N . HIS A 1 102 ? -0.971 -13.112 -9.246 1.00 76.25 102 HIS A N 1
ATOM 749 C CA . HIS A 1 102 ? 0.460 -12.848 -9.150 1.00 76.25 102 HIS A CA 1
ATOM 750 C C . HIS A 1 102 ? 1.256 -14.130 -9.420 1.00 76.25 102 HIS A C 1
ATOM 752 O O . HIS A 1 102 ? 0.945 -15.188 -8.869 1.00 76.25 102 HIS A O 1
ATOM 758 N N . SER A 1 103 ? 2.289 -14.069 -10.263 1.00 74.69 103 SER A N 1
ATOM 759 C CA . SER A 1 103 ? 3.113 -15.251 -10.570 1.00 74.69 103 SER A CA 1
ATOM 760 C C . SER A 1 103 ? 3.956 -15.710 -9.382 1.00 74.69 103 SER A C 1
ATOM 762 O O . SER A 1 103 ? 4.250 -16.896 -9.263 1.00 74.69 103 SER A O 1
ATOM 764 N N . GLU A 1 104 ? 4.316 -14.783 -8.497 1.00 82.50 104 GLU A N 1
ATOM 765 C CA . GLU A 1 104 ? 5.089 -15.041 -7.282 1.00 82.50 104 GLU A CA 1
ATOM 766 C C . GLU A 1 104 ? 4.142 -14.999 -6.075 1.00 82.50 104 GLU A C 1
ATOM 768 O O . GLU A 1 104 ? 4.215 -14.095 -5.255 1.00 82.50 104 GLU A O 1
ATOM 773 N N . HIS A 1 105 ? 3.161 -15.904 -6.021 1.00 86.94 105 HIS A N 1
ATOM 774 C CA . HIS A 1 105 ? 2.314 -16.070 -4.836 1.00 86.94 105 HIS A CA 1
ATOM 775 C C . HIS A 1 105 ? 2.713 -17.329 -4.067 1.00 86.94 105 HIS A C 1
ATOM 777 O O . HIS A 1 105 ? 3.139 -18.334 -4.639 1.00 86.94 105 HIS A O 1
ATOM 783 N N . GLY A 1 106 ? 2.532 -17.284 -2.755 1.00 90.00 106 GLY A N 1
ATOM 784 C CA . GLY A 1 106 ? 2.645 -18.422 -1.859 1.00 90.00 106 GLY A CA 1
ATOM 785 C C . GLY A 1 106 ? 1.361 -18.622 -1.068 1.00 90.00 106 GLY A C 1
ATOM 786 O O . GLY A 1 106 ? 0.468 -17.772 -1.046 1.00 90.00 106 GLY A O 1
ATOM 787 N N . CYS A 1 107 ? 1.267 -19.772 -0.407 1.00 92.31 107 CYS A N 1
ATOM 788 C CA . CYS A 1 107 ? 0.153 -20.069 0.479 1.00 92.31 107 CYS A CA 1
ATOM 789 C C . CYS A 1 107 ? 0.670 -20.532 1.836 1.00 92.31 107 CYS A C 1
ATOM 791 O O . CYS A 1 107 ? 1.348 -21.554 1.939 1.00 92.31 107 CYS A O 1
ATOM 793 N N . PHE A 1 108 ? 0.305 -19.795 2.882 1.00 91.38 108 PHE A N 1
ATOM 794 C CA . PHE A 1 108 ? 0.672 -20.090 4.262 1.00 91.38 108 PHE A CA 1
ATOM 795 C C . PHE A 1 108 ? -0.566 -20.021 5.156 1.00 91.38 108 PHE A C 1
ATOM 797 O O . PHE A 1 108 ? -1.302 -19.040 5.122 1.00 91.38 108 PHE A O 1
ATOM 804 N N . LEU A 1 109 ? -0.826 -21.080 5.934 1.00 85.94 109 LEU A N 1
ATOM 805 C CA . LEU A 1 109 ? -2.005 -21.194 6.814 1.00 85.94 109 LEU A CA 1
ATOM 806 C C . LEU A 1 109 ? -3.328 -20.778 6.129 1.00 85.94 109 LEU A C 1
ATOM 808 O O . LEU A 1 109 ? -4.142 -20.059 6.701 1.00 85.94 109 LEU A O 1
ATOM 812 N N . HIS A 1 110 ? -3.532 -21.226 4.883 1.00 83.06 110 HIS A N 1
ATOM 813 C CA . HIS A 1 110 ? -4.671 -20.890 4.005 1.00 83.06 110 HIS A CA 1
ATOM 814 C C . HIS A 1 110 ? -4.780 -19.422 3.542 1.00 83.06 110 HIS A C 1
ATOM 816 O O . HIS A 1 110 ? -5.661 -19.114 2.734 1.00 83.06 110 HIS A O 1
ATOM 822 N N . GLY A 1 111 ? -3.875 -18.543 3.973 1.00 90.81 111 GLY A N 1
ATOM 823 C CA . GLY A 1 111 ? -3.728 -17.180 3.468 1.00 90.81 111 GLY A CA 1
ATOM 824 C C . GLY A 1 111 ? -2.775 -17.096 2.275 1.00 90.81 111 GLY A C 1
ATOM 825 O O . GLY A 1 111 ? -1.856 -17.905 2.142 1.00 90.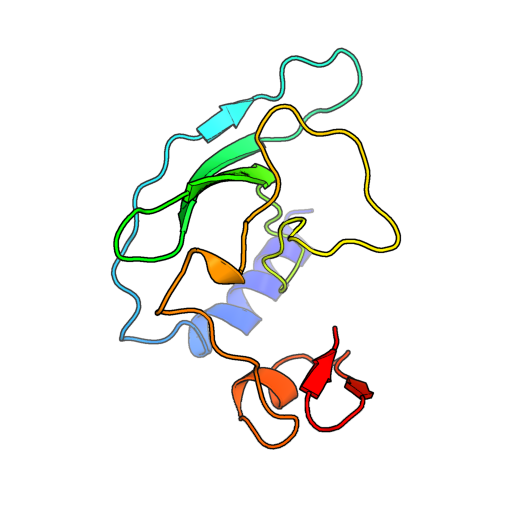81 111 GLY A O 1
ATOM 826 N N . CYS A 1 112 ? -3.015 -16.117 1.407 1.00 91.88 112 CYS A N 1
ATOM 827 C CA . CYS A 1 112 ? -2.114 -15.760 0.319 1.00 91.88 112 CYS A CA 1
ATOM 828 C C . CYS A 1 112 ? -0.917 -14.946 0.827 1.00 91.88 112 CYS A C 1
ATOM 830 O O . CYS A 1 112 ? -1.091 -14.048 1.654 1.00 91.88 112 CYS A O 1
ATOM 832 N N . THR A 1 113 ? 0.272 -15.223 0.298 1.00 90.62 113 THR A N 1
ATOM 833 C CA . THR A 1 113 ? 1.500 -14.450 0.532 1.00 90.62 113 THR A CA 1
ATOM 834 C C . THR A 1 113 ? 2.095 -14.008 -0.803 1.00 90.62 113 THR A C 1
ATOM 836 O O . THR A 1 113 ? 1.935 -14.719 -1.794 1.00 90.62 113 THR A O 1
ATOM 839 N N . TYR A 1 114 ? 2.794 -12.876 -0.814 1.00 83.25 114 TYR A N 1
ATOM 840 C CA . TYR A 1 114 ? 3.495 -12.318 -1.975 1.00 83.25 114 TYR A CA 1
ATOM 841 C C . TYR A 1 114 ? 4.929 -11.978 -1.579 1.00 83.25 114 TYR A C 1
ATOM 843 O O . TYR A 1 114 ? 5.124 -11.677 -0.376 1.00 83.25 114 TYR A O 1
#

Sequence (114 aa):
MLVRSRARAANLCPYSGTNAHPTTAPVGRANTDVTSEYLIHLSIGAPRSQPVTLALDTGSDVVWTQCEPCAECFTQPLPRFDTAASNTVRSVACSDPLCKAHSEHGCFLHGCTY